Protein AF-A0A7V5QGW1-F1 (afdb_monomer)

Secondary structure (DSSP, 8-state):
--HHHHHHHHHHHHHHHHHHHHHHHHHHHHHH--SSHHHHHHHHHHHHHHHHHHHHHHHHHHS-HHHHHHHHH--

Structure (mmCIF, N/CA/C/O backbone):
data_AF-A0A7V5QGW1-F1
#
_entry.id   AF-A0A7V5QGW1-F1
#
loop_
_atom_site.group_PDB
_atom_site.id
_atom_site.type_symbol
_atom_site.label_atom_id
_atom_site.label_alt_id
_atom_site.label_comp_id
_atom_site.label_asym_id
_atom_site.label_entity_id
_atom_site.label_seq_id
_atom_site.pdbx_PDB_ins_code
_atom_site.Cartn_x
_atom_site.Cartn_y
_atom_site.Cartn_z
_atom_site.occupancy
_atom_site.B_iso_or_equiv
_atom_site.auth_seq_id
_atom_site.auth_comp_id
_atom_site.auth_asym_id
_atom_site.auth_atom_id
_atom_site.pdbx_PDB_model_num
ATOM 1 N N . MET A 1 1 ? 26.195 -8.989 -7.930 1.00 57.53 1 MET A N 1
ATOM 2 C CA . MET A 1 1 ? 24.724 -9.150 -7.885 1.00 57.53 1 MET A CA 1
ATOM 3 C C . MET A 1 1 ? 24.194 -8.979 -9.294 1.00 57.53 1 MET A C 1
ATOM 5 O O . MET A 1 1 ? 24.599 -8.030 -9.951 1.00 57.53 1 MET A O 1
ATOM 9 N N . THR A 1 2 ? 23.369 -9.902 -9.785 1.00 75.50 2 THR A N 1
ATOM 10 C CA . THR A 1 2 ? 22.719 -9.749 -11.095 1.00 75.50 2 THR A CA 1
ATOM 11 C C . THR A 1 2 ? 21.621 -8.686 -10.997 1.00 75.50 2 THR A C 1
ATOM 13 O O . THR A 1 2 ? 21.075 -8.464 -9.913 1.00 75.50 2 THR A O 1
ATOM 16 N N . SER A 1 3 ? 21.284 -8.020 -12.107 1.00 71.69 3 SER A N 1
ATOM 17 C CA . SER A 1 3 ? 20.253 -6.970 -12.131 1.00 71.69 3 SER A CA 1
ATOM 18 C C . SER A 1 3 ? 18.924 -7.455 -11.537 1.00 71.69 3 SER A C 1
ATOM 20 O O . SER A 1 3 ? 18.294 -6.739 -10.764 1.00 71.69 3 SER A O 1
ATOM 22 N N . SER A 1 4 ? 18.553 -8.714 -11.784 1.00 79.62 4 SER A N 1
ATOM 23 C CA . SER A 1 4 ? 17.352 -9.348 -11.224 1.00 79.62 4 SER A CA 1
ATOM 24 C C . SER A 1 4 ? 17.356 -9.422 -9.693 1.00 79.62 4 SER A C 1
ATOM 26 O O . SER A 1 4 ? 16.318 -9.221 -9.067 1.00 79.62 4 SER A O 1
ATOM 28 N N . SER A 1 5 ? 18.514 -9.659 -9.065 1.00 82.88 5 SER A N 1
ATOM 29 C CA . SER A 1 5 ? 18.629 -9.682 -7.601 1.00 82.88 5 SER A CA 1
ATOM 30 C C . SER A 1 5 ? 18.422 -8.300 -6.979 1.00 82.88 5 SER A C 1
ATOM 32 O O . SER A 1 5 ? 17.877 -8.206 -5.883 1.00 82.88 5 SER A O 1
ATOM 34 N N . ILE A 1 6 ? 18.828 -7.233 -7.673 1.00 87.00 6 ILE A N 1
ATOM 35 C CA . ILE A 1 6 ? 18.654 -5.849 -7.206 1.00 87.00 6 ILE A CA 1
ATOM 36 C C . ILE A 1 6 ? 17.174 -5.457 -7.257 1.00 87.00 6 ILE A C 1
ATOM 38 O O . ILE A 1 6 ? 16.653 -4.923 -6.279 1.00 87.00 6 ILE A O 1
ATOM 42 N N . PHE A 1 7 ? 16.472 -5.775 -8.350 1.00 85.56 7 PHE A N 1
ATOM 43 C CA . PHE A 1 7 ? 15.033 -5.512 -8.460 1.00 85.56 7 PHE A CA 1
ATOM 44 C C . PHE A 1 7 ? 14.216 -6.295 -7.431 1.00 85.56 7 PHE A C 1
ATOM 46 O O . PHE A 1 7 ? 13.310 -5.733 -6.818 1.00 85.56 7 PHE A O 1
ATOM 53 N N . LEU A 1 8 ? 14.563 -7.564 -7.194 1.00 88.62 8 LEU A N 1
ATOM 54 C CA . LEU A 1 8 ? 13.913 -8.372 -6.165 1.00 88.62 8 LEU A CA 1
ATOM 55 C C . LEU A 1 8 ? 14.114 -7.770 -4.768 1.00 88.62 8 LEU A C 1
ATOM 57 O O . LEU A 1 8 ? 13.155 -7.644 -4.011 1.00 88.62 8 LEU A O 1
ATOM 61 N N . LEU A 1 9 ? 15.343 -7.360 -4.439 1.00 91.19 9 LEU A N 1
ATOM 62 C CA . LEU A 1 9 ? 15.645 -6.714 -3.162 1.00 91.19 9 LEU A CA 1
ATOM 63 C C . LEU A 1 9 ? 14.844 -5.417 -2.989 1.00 91.19 9 LEU A C 1
ATOM 65 O O . LEU A 1 9 ? 14.253 -5.195 -1.933 1.00 91.19 9 LEU A O 1
ATOM 69 N N . LEU A 1 10 ? 14.779 -4.586 -4.032 1.00 91.38 10 LEU A N 1
ATOM 70 C CA . LEU A 1 10 ? 14.011 -3.345 -4.014 1.00 91.38 10 LEU A CA 1
ATOM 71 C C . LEU A 1 10 ? 12.513 -3.613 -3.799 1.00 91.38 10 LEU A C 1
ATOM 73 O O . LEU A 1 10 ? 11.882 -2.950 -2.979 1.00 91.38 10 LEU A O 1
ATOM 77 N N . ALA A 1 11 ? 11.957 -4.618 -4.480 1.00 88.81 11 ALA A N 1
ATOM 78 C CA . ALA A 1 11 ? 10.563 -5.018 -4.319 1.00 88.81 11 ALA A CA 1
ATOM 79 C C . ALA A 1 11 ? 10.260 -5.477 -2.884 1.00 88.81 11 ALA A C 1
ATOM 81 O O . ALA A 1 11 ? 9.253 -5.064 -2.310 1.00 88.81 11 ALA A O 1
ATOM 82 N N . ILE A 1 12 ? 11.152 -6.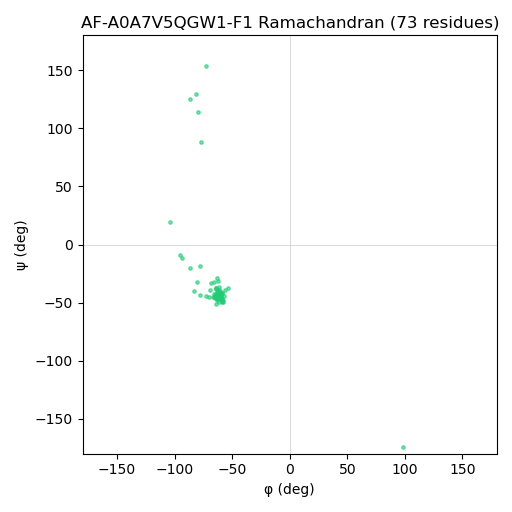268 -2.276 1.00 92.88 12 ILE A N 1
ATOM 83 C CA . ILE A 1 12 ? 11.022 -6.714 -0.881 1.00 92.88 12 ILE A CA 1
ATOM 84 C C . ILE A 1 12 ? 11.021 -5.518 0.078 1.00 92.88 12 ILE A C 1
ATOM 86 O O . ILE A 1 12 ? 10.178 -5.456 0.971 1.00 92.88 12 ILE A O 1
ATOM 90 N N . ILE A 1 13 ? 11.923 -4.551 -0.116 1.00 95.31 13 ILE A N 1
ATOM 91 C CA . ILE A 1 13 ? 12.003 -3.350 0.729 1.00 95.31 13 ILE A CA 1
ATOM 92 C C . ILE A 1 13 ? 10.720 -2.519 0.614 1.00 95.31 13 ILE A C 1
ATOM 94 O O . ILE A 1 13 ? 10.137 -2.149 1.633 1.00 95.31 13 ILE A O 1
ATOM 98 N N . ILE A 1 14 ? 10.248 -2.257 -0.608 1.00 93.50 14 ILE A N 1
ATOM 99 C CA . ILE A 1 14 ? 9.010 -1.500 -0.848 1.00 93.50 14 ILE A CA 1
ATOM 100 C C . ILE A 1 14 ? 7.821 -2.206 -0.191 1.00 93.50 14 ILE A C 1
ATOM 102 O O .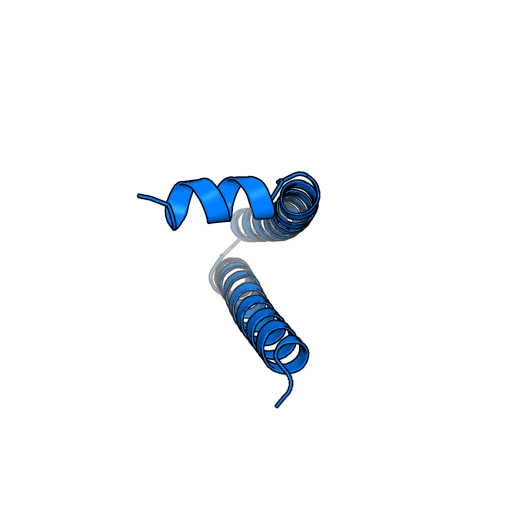 ILE A 1 14 ? 7.017 -1.566 0.487 1.00 93.50 14 ILE A O 1
ATOM 106 N N . PHE A 1 15 ? 7.732 -3.527 -0.345 1.00 92.06 15 PHE A N 1
ATOM 107 C CA . PHE A 1 15 ? 6.664 -4.320 0.249 1.00 92.06 15 PHE A CA 1
ATOM 108 C C . PHE A 1 15 ? 6.703 -4.290 1.783 1.00 92.06 15 PHE A C 1
ATOM 110 O O . PHE A 1 15 ? 5.669 -4.094 2.419 1.00 92.06 15 PHE A O 1
ATOM 117 N N . ALA A 1 16 ? 7.889 -4.402 2.386 1.00 93.38 16 ALA A N 1
ATOM 118 C CA . ALA A 1 16 ? 8.062 -4.314 3.833 1.00 93.38 16 ALA A CA 1
ATOM 119 C C . ALA A 1 16 ? 7.650 -2.938 4.383 1.00 93.38 16 ALA A C 1
ATOM 121 O O . ALA A 1 16 ? 6.931 -2.866 5.381 1.00 93.38 16 ALA A O 1
ATOM 122 N N . VAL A 1 17 ? 8.045 -1.850 3.713 1.00 96.12 17 VAL A N 1
ATOM 123 C CA . VAL A 1 17 ? 7.651 -0.482 4.089 1.00 96.12 17 VAL A CA 1
ATOM 124 C C . VAL A 1 17 ? 6.138 -0.306 3.970 1.00 96.12 17 VAL A C 1
ATOM 126 O O . VAL A 1 17 ? 5.504 0.204 4.892 1.00 96.12 17 VAL A O 1
ATOM 129 N N . TYR A 1 18 ? 5.536 -0.774 2.877 1.00 93.25 18 TYR A N 1
ATOM 130 C CA . TYR A 1 18 ? 4.088 -0.730 2.687 1.00 93.25 18 TYR A CA 1
ATOM 131 C C . TYR A 1 18 ? 3.337 -1.467 3.808 1.00 93.25 18 TYR A C 1
ATOM 133 O O . TYR A 1 18 ? 2.440 -0.893 4.428 1.00 93.25 18 TYR A O 1
ATOM 141 N N . LEU A 1 19 ? 3.736 -2.705 4.120 1.00 92.12 19 LEU A N 1
ATOM 142 C CA . LEU A 1 19 ? 3.126 -3.486 5.198 1.00 92.12 19 LEU A CA 1
ATOM 143 C C . LEU A 1 19 ? 3.289 -2.810 6.560 1.00 92.12 19 LEU A C 1
ATOM 145 O O . LEU A 1 19 ? 2.346 -2.806 7.350 1.00 92.12 19 LEU A O 1
ATOM 149 N N . TRP A 1 20 ? 4.447 -2.199 6.821 1.00 93.75 20 TRP A N 1
ATOM 150 C CA . TRP A 1 20 ? 4.672 -1.430 8.040 1.00 93.75 20 TRP A CA 1
ATOM 151 C C . TRP A 1 20 ? 3.693 -0.261 8.169 1.00 93.75 20 TRP A C 1
ATOM 153 O O . TRP A 1 20 ? 3.101 -0.081 9.232 1.00 93.75 20 TRP A O 1
ATOM 163 N N . TYR A 1 21 ? 3.462 0.501 7.096 1.00 92.19 21 TYR A N 1
ATOM 164 C CA . TYR A 1 21 ? 2.486 1.594 7.106 1.00 92.19 21 TYR A CA 1
ATOM 165 C C . TYR A 1 21 ? 1.058 1.099 7.340 1.00 92.19 21 TYR A C 1
ATOM 167 O O . TYR A 1 21 ? 0.353 1.661 8.180 1.00 92.19 21 TYR A O 1
ATOM 175 N N . VAL A 1 22 ? 0.636 0.037 6.647 1.00 91.19 22 VAL A N 1
ATOM 176 C CA . VAL A 1 22 ? -0.689 -0.570 6.852 1.00 91.19 22 VAL A CA 1
ATOM 177 C C . VAL A 1 22 ? -0.847 -1.019 8.305 1.00 91.19 22 VAL A C 1
ATOM 179 O O . VAL A 1 22 ? -1.835 -0.668 8.953 1.00 91.19 22 VAL A O 1
ATOM 182 N N . PHE A 1 23 ? 0.149 -1.725 8.847 1.00 90.00 23 PHE A N 1
ATOM 183 C CA . PHE A 1 23 ? 0.169 -2.153 10.243 1.00 90.00 23 PHE A CA 1
ATOM 184 C C . PHE A 1 23 ? 0.087 -0.965 11.202 1.00 90.00 23 PHE A C 1
ATOM 186 O O . PHE A 1 23 ? -0.754 -0.970 12.097 1.00 90.00 23 PHE A O 1
ATOM 193 N N . ALA A 1 24 ? 0.913 0.066 11.010 1.00 90.81 24 ALA A N 1
ATOM 194 C CA . ALA A 1 24 ? 0.94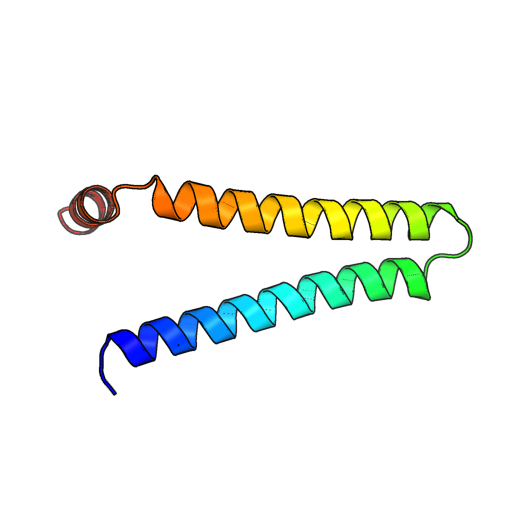4 1.236 11.876 1.00 90.81 24 ALA A CA 1
ATOM 195 C C . ALA A 1 24 ? -0.417 1.943 11.910 1.00 90.81 24 ALA A C 1
ATOM 197 O O . ALA A 1 24 ? -0.909 2.249 12.995 1.00 90.81 24 ALA A O 1
ATOM 198 N N . ILE A 1 25 ? -1.052 2.152 10.755 1.00 86.88 25 ILE A N 1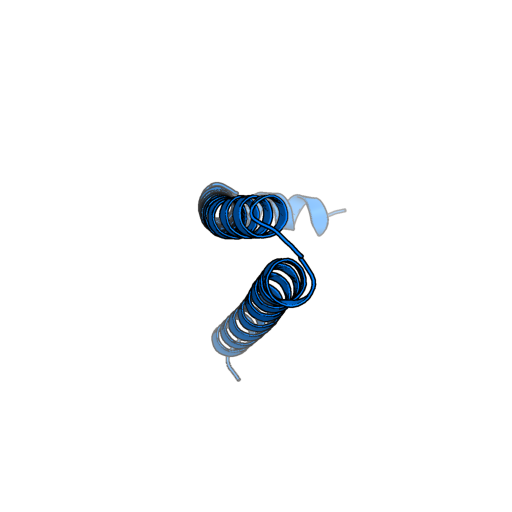
ATOM 199 C CA . ILE A 1 25 ? -2.358 2.816 10.665 1.00 86.88 25 ILE A CA 1
ATOM 200 C C . ILE A 1 25 ? -3.434 1.981 11.364 1.00 86.88 25 ILE A C 1
ATOM 202 O O . ILE A 1 25 ? -4.135 2.489 12.240 1.00 86.88 25 ILE A O 1
ATOM 206 N N . VAL A 1 26 ? -3.533 0.689 11.042 1.00 87.19 26 VAL A N 1
ATOM 207 C CA . VAL A 1 26 ? -4.522 -0.216 11.650 1.00 87.19 26 VAL A CA 1
ATOM 208 C C . VAL A 1 26 ? -4.312 -0.322 13.164 1.00 87.19 26 VAL A C 1
ATOM 210 O O . VAL A 1 26 ? -5.268 -0.205 13.932 1.00 87.19 26 VAL A O 1
ATOM 213 N N . TYR A 1 27 ? -3.065 -0.471 13.612 1.00 87.69 27 TYR A N 1
ATOM 214 C CA . TYR A 1 27 ? -2.709 -0.541 15.026 1.00 87.69 27 TYR A CA 1
ATOM 215 C C . TYR A 1 27 ? -3.104 0.727 15.784 1.00 87.69 27 TYR A C 1
ATOM 217 O O . TYR A 1 27 ? -3.717 0.630 16.845 1.00 87.69 27 TYR A O 1
ATOM 225 N N . HIS A 1 28 ? -2.804 1.914 15.246 1.00 85.44 28 HIS A N 1
ATOM 226 C CA . HIS A 1 28 ? -3.149 3.171 15.911 1.00 85.44 28 HIS A CA 1
ATOM 227 C C . HIS A 1 28 ? -4.665 3.367 15.994 1.00 85.44 28 HIS A C 1
ATOM 229 O O . HIS A 1 28 ? -5.171 3.737 17.054 1.00 85.44 28 HIS A O 1
ATOM 235 N N . LEU A 1 29 ? -5.397 3.060 14.919 1.00 82.44 29 LEU A N 1
ATOM 236 C CA . LEU A 1 29 ? -6.855 3.181 14.890 1.00 82.44 29 LEU A CA 1
ATOM 237 C C . LEU A 1 29 ? -7.541 2.236 15.888 1.00 82.44 29 LEU A C 1
ATOM 239 O O . LEU A 1 29 ? -8.509 2.632 16.534 1.00 82.44 29 LEU A O 1
ATOM 243 N N . ILE A 1 30 ? -7.036 1.010 16.051 1.00 84.69 30 ILE A N 1
ATOM 244 C CA . ILE A 1 30 ? -7.601 0.032 16.992 1.00 84.69 30 ILE A CA 1
ATOM 245 C C . ILE A 1 30 ? -7.178 0.327 18.435 1.00 84.69 30 ILE A C 1
ATOM 247 O O . ILE A 1 30 ? -8.010 0.239 19.336 1.00 84.69 30 ILE A O 1
ATOM 251 N N . ARG A 1 31 ? -5.902 0.657 18.674 1.00 84.12 31 ARG A N 1
ATOM 252 C CA . ARG A 1 31 ? -5.348 0.846 20.025 1.00 84.12 31 ARG A CA 1
ATOM 253 C C . ARG A 1 31 ? -5.821 2.136 20.680 1.00 84.12 31 ARG A C 1
ATOM 255 O O . ARG A 1 31 ? -6.141 2.122 21.863 1.00 84.12 31 ARG A O 1
ATOM 262 N N . PHE A 1 32 ? -5.815 3.243 19.941 1.00 81.12 32 PHE A N 1
ATOM 263 C CA . PHE A 1 32 ? -6.150 4.563 20.487 1.00 81.12 32 PHE A CA 1
ATOM 264 C C . PHE A 1 32 ? -7.617 4.942 20.264 1.00 81.12 32 PHE A C 1
ATOM 266 O O . PHE A 1 32 ? -8.102 5.922 20.824 1.00 81.12 32 PHE A O 1
ATOM 273 N N . GLY A 1 33 ? -8.347 4.156 19.474 1.00 77.94 33 GLY A N 1
ATOM 274 C CA . GLY A 1 33 ? -9.769 4.342 19.257 1.00 77.94 33 GLY A CA 1
ATOM 275 C C . GLY A 1 33 ? -10.624 3.794 20.400 1.00 77.94 33 GLY A C 1
ATOM 276 O O . GLY A 1 33 ? -10.725 2.582 20.579 1.00 77.94 33 GLY A O 1
ATOM 277 N N . VAL A 1 34 ? -11.320 4.672 21.126 1.00 75.69 34 VAL A N 1
ATOM 278 C CA . VAL A 1 34 ? -12.342 4.270 22.108 1.00 75.69 34 VAL A CA 1
ATOM 279 C C . VAL A 1 34 ? -13.696 4.101 21.404 1.00 75.69 34 VAL A C 1
ATOM 281 O O . VAL A 1 34 ? -14.179 5.008 20.729 1.00 75.69 34 VAL A O 1
ATOM 284 N N . GLY A 1 35 ? -14.322 2.930 21.558 1.00 80.19 35 GLY A N 1
ATOM 285 C CA . GLY A 1 35 ? -15.621 2.597 20.955 1.00 80.19 35 GLY A CA 1
ATOM 286 C C . GLY A 1 35 ? -15.536 1.784 19.653 1.00 80.19 35 GLY A C 1
ATOM 287 O O . GLY A 1 35 ? -14.473 1.316 19.251 1.00 80.19 35 GLY A O 1
ATOM 288 N N . ALA A 1 36 ? -16.684 1.557 19.003 1.00 80.06 36 ALA A N 1
ATOM 289 C CA . ALA A 1 36 ? -16.775 0.692 17.816 1.00 80.06 36 ALA A CA 1
ATOM 290 C C . ALA A 1 36 ? -16.349 1.383 16.505 1.00 80.06 36 ALA A C 1
ATOM 292 O O . ALA A 1 36 ? -15.769 0.743 15.631 1.00 80.06 36 ALA A O 1
ATOM 293 N N . LYS A 1 37 ? -16.582 2.698 16.379 1.00 81.62 37 LYS A N 1
ATOM 294 C CA . LYS A 1 37 ? -16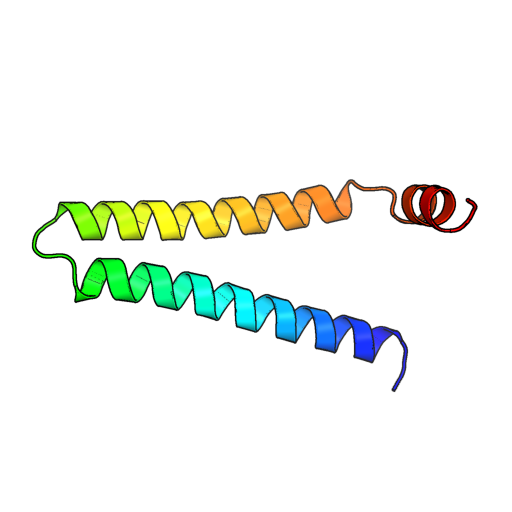.327 3.465 15.143 1.00 81.62 37 LYS A CA 1
ATOM 295 C C . LYS A 1 37 ? -14.867 3.394 14.647 1.00 81.62 37 LYS A C 1
ATOM 297 O O . LYS A 1 37 ? -14.676 3.160 13.454 1.00 81.62 37 LYS A O 1
ATOM 302 N N . PRO A 1 38 ? -13.833 3.523 15.506 1.00 83.56 38 PRO A N 1
ATOM 303 C CA . PRO A 1 38 ? -12.437 3.430 15.065 1.00 83.56 38 PRO A CA 1
ATOM 304 C C . PRO A 1 38 ? -12.063 2.036 14.549 1.00 83.56 38 PRO A C 1
ATOM 306 O O . PRO A 1 38 ? -11.279 1.912 13.613 1.00 83.56 38 PRO A O 1
ATOM 309 N N . LYS A 1 39 ? -12.677 0.983 15.105 1.00 80.38 39 LYS A N 1
ATOM 310 C CA . LYS A 1 39 ? -12.472 -0.404 14.662 1.00 80.38 39 LYS A CA 1
ATOM 311 C C . LYS A 1 39 ? -13.073 -0.643 13.277 1.00 80.38 39 LYS A C 1
ATOM 313 O O . LYS A 1 39 ? -12.447 -1.295 12.448 1.00 80.38 39 LYS A O 1
ATOM 318 N N . THR A 1 40 ? -14.246 -0.068 12.999 1.00 87.44 40 THR A N 1
ATOM 319 C CA . THR A 1 40 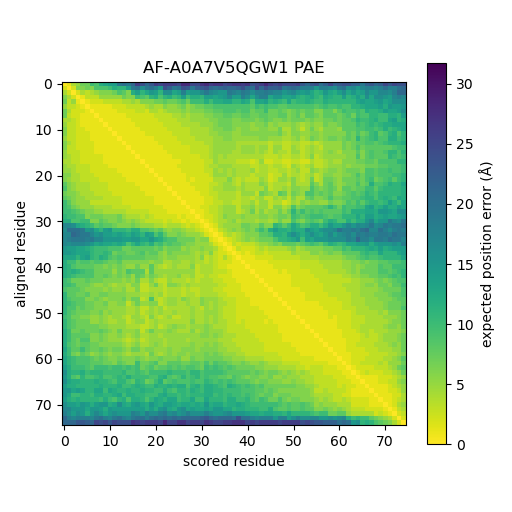? -14.848 -0.099 11.657 1.00 87.44 40 THR A CA 1
ATOM 320 C C . THR A 1 40 ? -13.976 0.638 10.641 1.00 87.44 40 THR A C 1
ATOM 322 O O . THR A 1 40 ? -13.739 0.111 9.560 1.00 87.44 40 THR A O 1
ATOM 325 N N . LEU A 1 41 ? -13.436 1.811 10.993 1.00 87.00 41 LEU A N 1
ATOM 326 C CA . LEU A 1 41 ? -12.498 2.537 10.129 1.00 87.00 41 LEU A CA 1
ATOM 327 C C . LEU A 1 41 ? -11.210 1.744 9.879 1.00 87.00 41 LEU A C 1
ATOM 329 O O . LEU A 1 41 ? -10.760 1.676 8.740 1.00 87.00 41 LEU A O 1
ATOM 333 N N . ALA A 1 42 ? -10.652 1.096 10.904 1.00 85.88 42 ALA A N 1
ATOM 334 C CA . ALA A 1 42 ? -9.483 0.233 10.754 1.00 85.88 42 ALA A CA 1
ATOM 335 C C . ALA A 1 42 ? -9.753 -0.948 9.807 1.00 85.88 42 ALA A C 1
ATOM 337 O O . ALA A 1 42 ? -8.910 -1.271 8.975 1.00 85.88 42 ALA A O 1
ATOM 338 N N . PHE A 1 43 ? -10.941 -1.557 9.887 1.00 87.00 43 PHE A N 1
ATOM 339 C CA . PHE A 1 43 ? -11.352 -2.625 8.976 1.00 87.00 43 PHE A CA 1
ATOM 340 C C . PHE A 1 43 ? -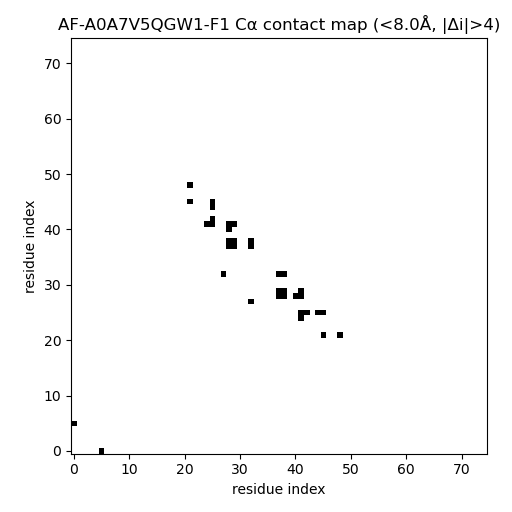11.496 -2.130 7.532 1.00 87.00 43 PHE A C 1
ATOM 342 O O . PHE A 1 43 ? -10.956 -2.748 6.618 1.00 87.00 43 PHE A O 1
ATOM 349 N N . VAL A 1 44 ? -12.160 -0.988 7.325 1.00 90.81 44 VAL A N 1
ATOM 350 C CA . VAL A 1 44 ? -12.281 -0.353 6.001 1.00 90.81 44 VAL A CA 1
ATOM 351 C C . VAL A 1 44 ? -10.898 -0.038 5.430 1.00 90.81 44 VAL A C 1
ATOM 353 O O . VAL A 1 44 ? -10.652 -0.301 4.256 1.00 90.81 44 VAL A O 1
ATOM 356 N N . PHE A 1 45 ? -9.978 0.468 6.257 1.00 89.06 45 PHE A N 1
ATOM 357 C CA . PHE A 1 45 ? -8.614 0.773 5.835 1.00 89.06 45 PHE A CA 1
ATOM 358 C C . PHE A 1 45 ? -7.837 -0.488 5.443 1.00 89.06 45 PHE A C 1
ATOM 360 O O . PHE A 1 45 ? -7.177 -0.497 4.409 1.00 89.06 45 PHE A O 1
ATOM 367 N N . LEU A 1 46 ? -7.956 -1.565 6.223 1.00 88.06 46 LEU A N 1
ATOM 368 C CA . LEU A 1 46 ? -7.319 -2.849 5.931 1.00 88.06 46 LEU A CA 1
ATOM 369 C C . LEU A 1 46 ? -7.843 -3.460 4.622 1.00 88.06 46 LEU A C 1
ATOM 371 O O . LEU A 1 46 ? -7.066 -3.881 3.769 1.00 88.06 46 LEU A O 1
ATOM 375 N N . VAL A 1 47 ? -9.162 -3.489 4.428 1.00 92.94 47 VAL A N 1
ATOM 376 C CA . VAL A 1 47 ? -9.765 -3.994 3.183 1.00 92.94 47 VAL A CA 1
ATOM 377 C C . VAL A 1 47 ? -9.362 -3.113 1.998 1.00 92.94 47 VAL A C 1
ATOM 379 O O . VAL A 1 47 ? -8.956 -3.623 0.953 1.00 92.94 47 VAL A O 1
ATOM 382 N N . GLY A 1 48 ? -9.408 -1.791 2.176 1.00 92.69 48 GLY A N 1
ATOM 383 C CA . GLY A 1 48 ? -8.979 -0.821 1.175 1.00 92.69 48 GLY A CA 1
ATOM 384 C C . GLY A 1 48 ? -7.515 -0.999 0.780 1.00 92.69 48 GLY A C 1
ATOM 385 O O . GLY A 1 48 ? -7.205 -0.973 -0.408 1.00 92.69 48 GLY A O 1
ATOM 386 N N . SER A 1 49 ? -6.615 -1.254 1.735 1.00 90.69 49 SER A N 1
ATOM 387 C CA . SER A 1 49 ? -5.196 -1.455 1.438 1.00 90.69 49 SER A CA 1
ATOM 388 C C . SER A 1 49 ? -4.980 -2.675 0.540 1.00 90.69 49 SER A C 1
ATOM 390 O O . SER A 1 49 ? -4.291 -2.557 -0.472 1.00 90.69 49 SER A O 1
ATOM 392 N N . PHE A 1 50 ? -5.638 -3.807 0.819 1.00 91.50 50 PHE A N 1
ATOM 393 C CA . PHE A 1 50 ? -5.571 -4.978 -0.064 1.00 91.50 50 PHE A CA 1
ATOM 394 C C . PHE A 1 50 ? -6.115 -4.681 -1.462 1.00 91.50 50 PHE A C 1
ATOM 396 O O . PHE A 1 50 ? -5.480 -5.043 -2.451 1.00 91.50 50 PHE A O 1
ATOM 403 N N . LEU A 1 51 ? -7.248 -3.984 -1.561 1.00 95.88 51 LEU A N 1
ATOM 404 C CA . LEU A 1 51 ? -7.822 -3.593 -2.848 1.00 95.88 51 LEU A CA 1
ATOM 405 C C . LEU A 1 51 ? -6.852 -2.717 -3.662 1.00 95.88 51 LEU A C 1
ATOM 407 O O . LEU A 1 51 ? -6.616 -2.991 -4.838 1.00 95.88 51 LEU A O 1
ATOM 411 N N . PHE A 1 52 ? -6.231 -1.715 -3.035 1.00 93.56 52 PHE A N 1
ATOM 412 C CA . PHE A 1 52 ? -5.218 -0.875 -3.679 1.00 93.56 52 PHE A CA 1
ATOM 413 C C . PHE A 1 52 ? -3.960 -1.650 -4.075 1.00 93.56 52 PHE A C 1
ATOM 415 O O . PHE A 1 52 ? -3.397 -1.384 -5.138 1.00 93.56 52 PHE A O 1
ATOM 422 N N . LEU A 1 53 ? -3.529 -2.619 -3.263 1.00 91.44 53 LEU A N 1
ATOM 423 C CA . LEU A 1 53 ? -2.407 -3.491 -3.601 1.00 91.44 53 LEU A CA 1
ATOM 424 C C . LEU A 1 53 ? -2.711 -4.301 -4.869 1.00 91.44 53 LEU A C 1
ATOM 426 O O . LEU A 1 53 ? -1.914 -4.285 -5.806 1.00 91.44 53 LEU A O 1
ATOM 430 N N . PHE A 1 54 ? -3.881 -4.944 -4.939 1.00 94.06 54 PHE A N 1
ATOM 431 C CA . PHE A 1 54 ? -4.298 -5.705 -6.120 1.00 94.06 54 PHE A CA 1
ATOM 432 C C . PHE A 1 54 ? -4.421 -4.828 -7.364 1.00 94.06 54 PHE A C 1
ATOM 434 O O . PHE A 1 54 ? -3.908 -5.200 -8.418 1.00 94.06 54 PHE A O 1
ATOM 441 N N . LEU A 1 55 ? -5.043 -3.652 -7.246 1.00 96.06 55 LEU A N 1
ATOM 442 C CA . LEU A 1 55 ? -5.140 -2.696 -8.350 1.00 96.06 55 LEU A CA 1
ATOM 443 C C . LEU A 1 55 ? -3.760 -2.259 -8.844 1.00 96.06 55 LEU A C 1
ATOM 445 O O . LEU A 1 55 ? -3.533 -2.217 -10.048 1.00 96.06 55 LEU A O 1
ATOM 449 N N . SER A 1 56 ? -2.825 -1.980 -7.936 1.00 92.06 56 SER A N 1
ATOM 450 C CA . SER A 1 56 ? -1.468 -1.562 -8.308 1.00 92.06 56 SER A CA 1
ATOM 451 C C . SER A 1 56 ? -0.734 -2.657 -9.079 1.00 92.06 56 SER A C 1
ATOM 453 O O . SER A 1 56 ? -0.123 -2.377 -10.108 1.00 92.06 56 SER A O 1
ATOM 455 N N . ILE A 1 57 ? -0.840 -3.910 -8.627 1.00 92.06 57 ILE A N 1
ATOM 456 C CA . ILE A 1 57 ? -0.268 -5.069 -9.323 1.00 92.06 57 ILE A CA 1
ATOM 457 C C . ILE A 1 57 ? -0.932 -5.250 -10.695 1.00 92.06 57 ILE A C 1
ATOM 459 O O . ILE A 1 57 ? -0.243 -5.431 -11.695 1.00 92.06 57 ILE A O 1
ATOM 463 N N . PHE A 1 58 ? -2.261 -5.157 -10.767 1.00 95.06 58 PHE A N 1
ATOM 464 C CA . PHE A 1 58 ? -3.004 -5.274 -12.020 1.00 95.06 58 PHE A CA 1
ATOM 465 C C . PHE A 1 58 ? -2.580 -4.215 -13.043 1.00 95.06 58 PHE A C 1
ATOM 467 O O . PHE A 1 58 ? -2.267 -4.548 -14.185 1.00 95.06 58 PHE A O 1
ATOM 474 N N . PHE A 1 59 ? -2.513 -2.947 -12.632 1.00 93.25 59 PHE A N 1
ATOM 475 C CA . PHE A 1 59 ? -2.047 -1.870 -13.501 1.00 93.25 59 PHE A CA 1
ATOM 476 C C . PHE A 1 59 ? -0.588 -2.051 -13.906 1.00 93.25 59 PHE A C 1
ATOM 478 O O . PHE A 1 59 ? -0.256 -1.807 -15.062 1.00 93.25 59 PHE A O 1
ATOM 485 N N . TYR A 1 60 ? 0.270 -2.534 -13.005 1.00 89.25 60 TYR A N 1
ATOM 486 C CA . TYR A 1 60 ? 1.664 -2.814 -13.334 1.00 89.25 60 TYR A CA 1
ATOM 487 C C . TYR A 1 60 ? 1.801 -3.790 -14.510 1.00 89.25 60 TYR A C 1
ATOM 489 O O . TYR A 1 60 ? 2.642 -3.578 -15.380 1.00 89.25 60 TYR A O 1
ATOM 497 N N . PHE A 1 61 ? 0.947 -4.814 -14.586 1.00 92.25 61 PHE A N 1
ATOM 498 C CA . PHE A 1 61 ? 0.948 -5.770 -15.698 1.00 92.25 61 PHE A CA 1
ATOM 499 C C . PHE A 1 61 ? 0.293 -5.253 -16.988 1.00 92.25 61 PHE A C 1
ATOM 501 O O . PHE A 1 61 ? 0.543 -5.810 -18.052 1.00 92.25 61 PHE A O 1
ATOM 508 N N . GLN A 1 62 ? -0.529 -4.206 -16.915 1.00 93.38 62 GLN A N 1
ATOM 509 C CA . GLN A 1 62 ? -1.174 -3.596 -18.087 1.00 93.38 62 GLN A CA 1
ATOM 510 C C . GLN A 1 62 ? -0.309 -2.534 -18.779 1.00 93.38 62 GLN A C 1
ATOM 512 O O . GLN A 1 62 ? -0.556 -2.194 -19.935 1.00 93.38 62 GLN A O 1
ATOM 517 N N . ILE A 1 63 ? 0.682 -1.974 -18.085 1.00 92.38 63 ILE A N 1
ATOM 518 C CA . ILE A 1 63 ? 1.509 -0.887 -18.611 1.00 92.38 63 ILE A CA 1
ATOM 519 C C . ILE A 1 63 ? 2.608 -1.440 -19.529 1.00 92.38 63 ILE A C 1
ATOM 521 O O . ILE A 1 63 ? 3.394 -2.302 -19.140 1.00 92.38 63 ILE A O 1
ATOM 525 N N . ASP A 1 64 ? 2.720 -0.870 -20.733 1.00 90.50 64 ASP A N 1
ATOM 526 C CA . ASP A 1 64 ? 3.882 -1.063 -21.606 1.00 90.50 64 ASP A CA 1
ATOM 527 C C . ASP A 1 64 ? 5.056 -0.213 -21.101 1.00 90.50 64 ASP A C 1
ATOM 529 O O . ASP A 1 64 ? 5.254 0.950 -21.475 1.00 90.50 64 ASP A O 1
ATOM 533 N N . TRP A 1 65 ? 5.833 -0.814 -20.204 1.00 88.00 65 TRP A N 1
ATOM 534 C CA . TRP A 1 65 ? 6.997 -0.178 -19.602 1.00 88.00 65 TRP A CA 1
ATOM 535 C C . TRP A 1 65 ? 8.069 0.186 -20.631 1.0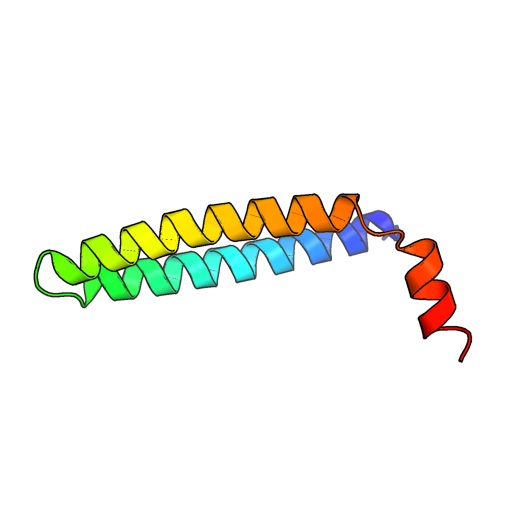0 88.00 65 TRP A C 1
ATOM 537 O O . TRP A 1 65 ? 8.736 1.203 -20.458 1.00 88.00 65 TRP A O 1
ATOM 547 N N . ALA A 1 66 ? 8.219 -0.580 -21.717 1.00 88.75 66 ALA A N 1
ATOM 548 C CA . ALA A 1 66 ? 9.218 -0.292 -22.744 1.00 88.75 66 ALA A CA 1
ATOM 549 C C . ALA A 1 66 ? 8.893 1.021 -23.465 1.00 88.75 66 ALA A C 1
ATOM 551 O O . ALA A 1 66 ? 9.760 1.888 -23.601 1.00 88.75 66 ALA A O 1
ATOM 552 N N . LYS A 1 67 ? 7.624 1.212 -23.839 1.00 90.25 67 LYS A N 1
ATOM 553 C CA . LYS A 1 67 ? 7.147 2.450 -24.462 1.00 90.25 67 LYS A CA 1
ATOM 554 C C . LYS A 1 67 ? 7.284 3.659 -23.534 1.00 90.25 67 LYS A C 1
ATOM 556 O O . LYS A 1 67 ? 7.712 4.723 -23.980 1.00 90.25 67 LYS A O 1
ATOM 561 N N . ILE A 1 68 ? 6.945 3.518 -22.250 1.00 88.75 68 ILE A N 1
ATOM 562 C CA . ILE A 1 68 ? 7.069 4.621 -21.281 1.00 88.75 68 ILE A CA 1
ATOM 563 C C . ILE A 1 68 ? 8.534 4.994 -21.047 1.00 88.75 68 ILE A C 1
ATOM 565 O O . ILE A 1 68 ? 8.868 6.177 -21.070 1.00 88.75 68 ILE A O 1
ATOM 569 N N . LEU A 1 69 ? 9.418 4.011 -20.864 1.00 88.50 69 LEU A N 1
ATOM 570 C CA . LEU A 1 69 ? 10.841 4.274 -20.648 1.00 88.50 69 LEU A CA 1
ATOM 571 C C . LEU A 1 69 ? 11.461 4.972 -21.865 1.00 88.50 69 LEU A C 1
ATOM 573 O O . LEU A 1 69 ? 12.198 5.938 -21.691 1.00 88.50 69 LEU A O 1
ATOM 577 N N . GLN A 1 70 ? 11.101 4.574 -23.088 1.00 91.44 70 GLN A N 1
ATOM 578 C CA . GLN A 1 70 ? 11.537 5.284 -24.294 1.00 91.44 70 GLN A CA 1
ATOM 579 C C . GLN A 1 70 ? 11.090 6.752 -24.290 1.00 91.44 70 GLN A C 1
ATOM 581 O O . GLN A 1 70 ? 11.908 7.633 -24.509 1.00 91.44 70 GLN A O 1
ATOM 586 N N . LEU A 1 71 ? 9.833 7.056 -23.964 1.00 89.88 71 LEU A N 1
ATOM 587 C CA . LEU A 1 71 ? 9.356 8.447 -23.911 1.00 89.88 71 LEU A CA 1
ATOM 588 C C . LEU A 1 71 ? 10.057 9.306 -22.843 1.00 89.88 71 LEU A C 1
ATOM 590 O O . LEU A 1 71 ? 10.156 10.521 -23.009 1.00 89.88 71 LEU A O 1
ATOM 594 N N . VAL A 1 72 ? 10.516 8.695 -21.749 1.00 89.44 72 VAL A N 1
ATOM 595 C CA . VAL A 1 72 ? 11.195 9.392 -20.646 1.00 89.44 72 VAL A CA 1
ATOM 596 C C . VAL A 1 72 ? 12.682 9.606 -20.933 1.00 89.44 72 VAL A C 1
ATOM 598 O O . VAL A 1 72 ? 13.198 10.676 -20.628 1.00 89.44 72 VAL A O 1
ATOM 601 N N . PHE A 1 73 ? 13.363 8.618 -21.521 1.00 85.38 73 PHE A N 1
ATOM 602 C CA . PHE A 1 73 ? 14.812 8.656 -21.760 1.00 85.38 73 PHE A CA 1
ATOM 603 C C . PHE A 1 73 ? 15.219 9.185 -23.144 1.00 85.38 73 PHE A C 1
ATOM 605 O O . PHE A 1 73 ? 16.400 9.435 -23.357 1.00 85.38 73 PHE A O 1
ATOM 612 N N . HIS A 1 74 ? 14.277 9.340 -24.081 1.00 64.31 74 HIS A N 1
ATOM 613 C CA . HIS A 1 74 ? 14.522 9.902 -25.419 1.00 64.31 74 HIS A CA 1
ATOM 614 C C . HIS A 1 74 ? 14.026 11.356 -25.578 1.00 64.31 74 HIS A C 1
ATOM 616 O O . HIS A 1 74 ? 13.840 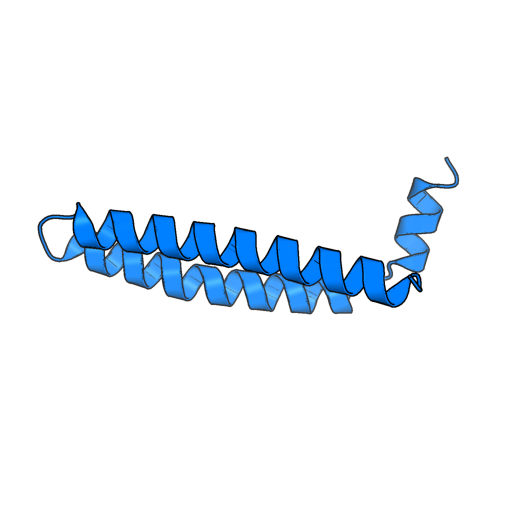11.826 -26.704 1.00 64.31 74 HIS A O 1
ATOM 622 N N . LYS A 1 75 ? 13.825 12.063 -24.459 1.00 52.41 75 LYS A N 1
ATOM 623 C CA . LYS A 1 75 ? 13.939 13.528 -24.397 1.00 52.41 75 LYS A CA 1
ATOM 624 C C . LYS A 1 75 ? 15.380 13.904 -24.091 1.00 52.41 75 LYS A C 1
ATOM 626 O O . LYS A 1 75 ? 15.831 14.915 -24.666 1.00 52.41 75 LYS A O 1
#

Mean predicted aligned error: 6.79 Å

pLDDT: mean 87.29, std 7.93, range [52.41, 96.12]

Solvent-accessible surface area (backbone atoms only — not comparable to full-atom values): 4232 Å² total; per-residue (Å²): 133,57,74,67,57,54,53,50,52,51,50,52,51,55,51,51,53,51,51,49,53,54,48,52,52,36,48,48,31,48,72,74,34,83,68,66,67,32,46,53,50,26,49,53,49,54,54,48,50,54,52,51,50,52,50,52,56,54,51,59,73,70,53,63,59,69,63,52,50,47,67,66,74,73,110

Radius of gyration: 17.71 Å; Cα contacts (8 Å, |Δi|>4): 18; chains: 1; bounding box: 42×23×48 Å

Foldseek 3Di:
DDPVVVVVVVVVVVVVVLVVVLCVQLCCLVVVDDDDVSNVVSVVSNVVSVVVVVVVVVVVVVDPPVVVVCVVVVD

Sequence (75 aa):
MTSSSIFLLLAIIIFAVYLWYVFAIVYHLIRFGVGAKPKTLAFVFLVGSFLFLFLSIFFYFQIDWAKILQLVFHK

Nearest PDB structures (foldseek):
  7ard-assembly1_K  TM=5.487E-01  e=8.341E+00  Polytomella sp. Pringsheim 198.80